Protein AF-A0A6C0HKK1-F1 (afdb_monomer)

pLDDT: mean 86.86, std 12.34, range [47.28, 97.88]

Organism: NCBI:txid1070528

Secondary structure (DSSP, 8-state):
-HHHHHHHHHHHHHHHHHHHHHHH-TT-HHHHHHHHHHHHHHHH-HHHHHHHHIIIIIHHHHHHHHTT-HHHHHH----S---HHHHHHHHHHHHHTT--HHHHHHHHHHHHHHHHHHHHHHHHHHHHHT--

Structure (mmCIF, N/CA/C/O backbone):
data_AF-A0A6C0HKK1-F1
#
_entry.id   AF-A0A6C0HKK1-F1
#
loop_
_atom_site.group_PDB
_atom_site.id
_atom_site.type_symbol
_atom_site.label_atom_id
_atom_site.label_alt_id
_atom_site.label_comp_id
_atom_site.label_asym_id
_atom_site.label_entity_id
_atom_site.label_seq_id
_atom_site.pdbx_PDB_ins_code
_atom_site.Cartn_x
_atom_site.Cartn_y
_atom_site.Cartn_z
_atom_site.occupancy
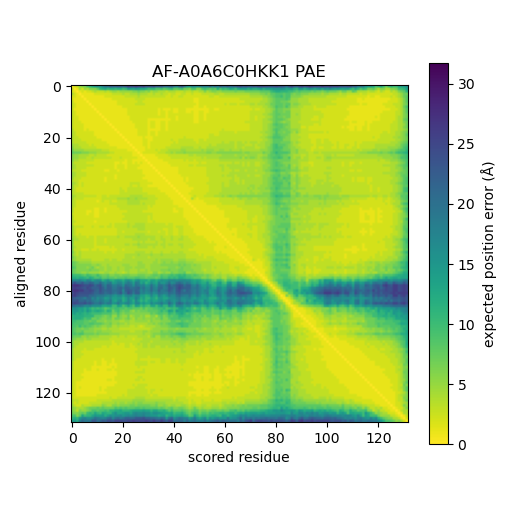_atom_site.B_iso_or_equiv
_atom_site.auth_seq_id
_atom_site.auth_comp_id
_atom_site.auth_asym_id
_atom_site.auth_atom_id
_atom_site.pdbx_PDB_model_num
ATOM 1 N N . MET A 1 1 ? -17.742 -6.054 15.879 1.00 61.44 1 MET A N 1
ATOM 2 C CA . MET A 1 1 ? -17.541 -7.093 14.843 1.00 61.44 1 MET A CA 1
ATOM 3 C C . MET A 1 1 ? -16.875 -6.557 13.570 1.00 61.44 1 MET A C 1
ATOM 5 O O . MET A 1 1 ? -15.987 -7.234 13.071 1.00 61.44 1 MET A O 1
ATOM 9 N N . GLY A 1 2 ? -17.225 -5.357 13.077 1.00 85.44 2 GLY A N 1
ATOM 10 C CA . GLY A 1 2 ? -16.726 -4.813 11.798 1.00 85.44 2 GLY A CA 1
ATOM 11 C C . GLY A 1 2 ? -15.208 -4.611 11.693 1.00 85.44 2 GLY A C 1
ATOM 12 O O . GLY A 1 2 ? -14.592 -5.129 10.766 1.00 85.44 2 GLY A O 1
ATOM 13 N N . SER A 1 3 ? -14.575 -3.947 12.670 1.00 91.19 3 SER A N 1
ATOM 14 C CA . SER A 1 3 ? -13.124 -3.658 12.627 1.00 91.19 3 SER A CA 1
ATOM 15 C C . SER A 1 3 ? -12.234 -4.899 12.422 1.00 91.19 3 SER A C 1
ATOM 17 O O . SER A 1 3 ? -11.299 -4.864 11.628 1.00 91.19 3 SER A O 1
ATOM 19 N N . VAL A 1 4 ? -12.550 -6.033 13.059 1.00 93.25 4 VAL A N 1
ATOM 20 C CA . VAL A 1 4 ? -11.791 -7.290 12.889 1.00 93.25 4 VAL A CA 1
ATOM 21 C C . VAL A 1 4 ? -11.906 -7.826 11.457 1.00 93.25 4 VAL A C 1
ATOM 23 O O . VAL A 1 4 ? -10.925 -8.306 10.890 1.00 93.25 4 VAL A O 1
ATOM 26 N N . VAL A 1 5 ? -13.089 -7.714 10.844 1.00 95.75 5 VAL A N 1
ATOM 27 C CA . VAL A 1 5 ? -13.319 -8.140 9.456 1.00 95.75 5 VAL A CA 1
ATOM 28 C C . VAL A 1 5 ? -12.531 -7.262 8.485 1.00 95.75 5 VAL A C 1
ATOM 30 O O . VAL A 1 5 ? -11.885 -7.801 7.585 1.00 95.75 5 VAL A O 1
ATOM 33 N N . TYR A 1 6 ? -12.528 -5.940 8.682 1.00 96.88 6 TYR A N 1
ATOM 34 C CA . TYR A 1 6 ? -11.755 -5.020 7.843 1.00 96.88 6 TYR A CA 1
ATOM 35 C C . TYR A 1 6 ? -10.251 -5.250 7.967 1.00 96.88 6 TYR A C 1
ATOM 37 O O . TYR A 1 6 ? -9.592 -5.369 6.941 1.00 96.88 6 TYR A O 1
ATOM 45 N N . MET A 1 7 ? -9.725 -5.428 9.183 1.00 96.38 7 MET A N 1
ATOM 46 C CA . MET A 1 7 ? -8.311 -5.760 9.396 1.00 96.38 7 MET A CA 1
ATOM 47 C C . MET A 1 7 ? -7.928 -7.065 8.687 1.00 96.38 7 MET A C 1
ATOM 49 O O . MET A 1 7 ? -6.966 -7.099 7.925 1.00 96.38 7 MET A O 1
ATOM 53 N N . ARG A 1 8 ? -8.698 -8.144 8.876 1.00 95.94 8 ARG A N 1
ATOM 54 C CA . ARG A 1 8 ? -8.405 -9.433 8.229 1.00 95.94 8 ARG A CA 1
ATOM 55 C C . ARG A 1 8 ? -8.443 -9.331 6.704 1.00 95.94 8 ARG A C 1
ATOM 57 O O . ARG A 1 8 ? -7.598 -9.911 6.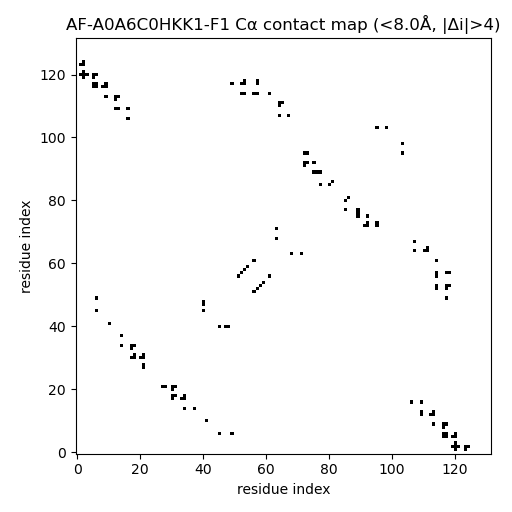028 1.00 95.94 8 ARG A O 1
ATOM 64 N N . THR A 1 9 ? -9.424 -8.608 6.169 1.00 97.62 9 THR A N 1
ATOM 65 C CA . THR A 1 9 ? -9.570 -8.412 4.720 1.00 97.62 9 THR A CA 1
ATOM 66 C C . THR A 1 9 ? -8.434 -7.553 4.170 1.00 97.62 9 THR A C 1
ATOM 68 O O . THR A 1 9 ? -7.892 -7.882 3.122 1.00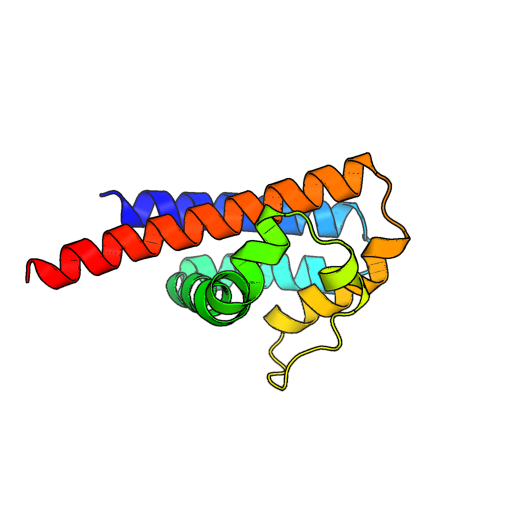 97.62 9 THR A O 1
ATOM 71 N N . PHE A 1 10 ? -8.024 -6.514 4.903 1.00 97.50 10 PHE A N 1
ATOM 72 C CA . PHE A 1 10 ? -6.874 -5.678 4.570 1.00 97.50 10 PHE A CA 1
ATOM 73 C C . PHE A 1 10 ? -5.600 -6.515 4.445 1.00 97.50 10 PHE A C 1
ATOM 75 O O . PHE A 1 10 ? -4.964 -6.487 3.398 1.00 97.50 10 PHE A O 1
ATOM 82 N N . PHE A 1 11 ? -5.274 -7.325 5.458 1.00 96.69 11 PHE A N 1
ATOM 83 C CA . PHE A 1 11 ? -4.084 -8.178 5.407 1.00 96.69 11 PHE A CA 1
ATOM 84 C C . PHE A 1 11 ? -4.143 -9.192 4.268 1.00 96.69 11 PHE A C 1
ATOM 86 O O . PHE A 1 11 ? -3.149 -9.372 3.577 1.00 96.69 11 PHE A O 1
ATOM 93 N N . LYS A 1 12 ? -5.310 -9.799 4.011 1.00 97.19 12 LYS A N 1
ATOM 94 C CA . LYS A 1 12 ? -5.483 -10.689 2.857 1.00 97.19 12 LYS A CA 1
ATOM 95 C C . LYS A 1 12 ? -5.134 -9.975 1.544 1.00 97.19 12 LYS A C 1
ATOM 97 O O . LYS A 1 12 ? -4.356 -10.503 0.761 1.00 97.19 12 LYS A O 1
ATOM 102 N N . GLN A 1 13 ? -5.694 -8.786 1.315 1.00 97.19 13 GLN A N 1
ATOM 103 C CA . GLN A 1 13 ? -5.431 -8.016 0.095 1.00 97.19 13 GLN A CA 1
ATOM 104 C C . GLN A 1 13 ? -3.978 -7.543 0.006 1.00 97.19 13 GLN A C 1
ATOM 106 O O . GLN A 1 13 ? -3.414 -7.535 -1.082 1.00 97.19 13 GLN A O 1
ATOM 111 N N . LEU A 1 14 ? -3.358 -7.190 1.134 1.00 95.44 14 LEU A N 1
ATOM 112 C CA . LEU A 1 14 ? -1.967 -6.747 1.169 1.00 95.44 14 LEU A CA 1
ATOM 113 C C . LEU A 1 14 ? -1.004 -7.895 0.842 1.00 95.44 14 LEU A C 1
ATOM 115 O O . LEU A 1 14 ? -0.091 -7.714 0.047 1.00 95.44 14 LEU A O 1
ATOM 119 N N . THR A 1 15 ? -1.231 -9.083 1.401 1.00 94.81 15 THR A N 1
ATOM 120 C CA . THR A 1 15 ? -0.435 -10.281 1.095 1.00 94.81 15 THR A CA 1
ATOM 121 C C . THR A 1 15 ? -0.606 -10.729 -0.358 1.00 94.81 15 THR A C 1
ATOM 123 O O . THR A 1 15 ? 0.370 -11.119 -0.993 1.00 94.81 15 THR A O 1
ATOM 126 N N . GLU A 1 16 ? -1.824 -10.657 -0.909 1.00 96.06 16 GLU A N 1
ATOM 127 C CA . GLU A 1 16 ? -2.073 -10.933 -2.334 1.00 96.06 16 GLU A CA 1
ATOM 128 C C . GLU A 1 16 ? -1.353 -9.921 -3.237 1.00 96.06 16 GLU A C 1
ATOM 130 O O . GLU A 1 16 ? -0.731 -10.311 -4.221 1.00 96.06 16 GLU A O 1
ATOM 135 N N . PHE A 1 17 ? -1.391 -8.636 -2.879 1.00 93.94 17 PHE A N 1
ATOM 136 C CA . PHE A 1 17 ? -0.705 -7.573 -3.609 1.00 93.94 17 PHE A CA 1
ATOM 137 C C . PHE A 1 17 ? 0.813 -7.777 -3.649 1.00 93.94 17 PHE A C 1
ATOM 139 O O . PHE A 1 17 ? 1.424 -7.721 -4.712 1.00 93.94 17 PHE A O 1
ATOM 146 N N . VAL A 1 18 ? 1.421 -8.043 -2.492 1.00 92.19 18 VAL A N 1
ATOM 147 C CA . VAL A 1 18 ? 2.869 -8.265 -2.390 1.00 92.19 18 VAL A CA 1
ATOM 148 C C . VAL A 1 18 ? 3.281 -9.560 -3.084 1.00 92.19 18 VAL A C 1
ATOM 150 O O . VAL A 1 18 ? 4.309 -9.570 -3.750 1.00 92.19 18 VAL A O 1
ATOM 153 N N . GLY A 1 19 ? 2.458 -10.611 -3.022 1.00 93.00 19 GLY A N 1
ATOM 154 C CA . GLY A 1 19 ? 2.703 -11.842 -3.779 1.00 93.00 19 GLY A CA 1
ATOM 155 C C . GLY A 1 19 ? 2.722 -11.609 -5.293 1.00 93.00 19 GLY A C 1
ATOM 156 O O . GLY A 1 19 ? 3.600 -12.117 -5.979 1.00 93.00 19 GLY A O 1
ATOM 157 N N . GLN A 1 20 ? 1.823 -10.773 -5.822 1.00 92.62 20 GLN A N 1
ATOM 158 C CA . GLN A 1 20 ? 1.870 -10.403 -7.242 1.00 92.62 20 GLN A CA 1
ATOM 159 C C . GLN A 1 20 ? 3.111 -9.584 -7.595 1.00 92.62 20 GLN A C 1
ATOM 161 O O . GLN A 1 20 ? 3.678 -9.772 -8.666 1.00 92.62 20 GLN A O 1
ATOM 166 N N . LEU A 1 21 ? 3.551 -8.691 -6.707 1.00 90.62 21 LEU A N 1
ATOM 167 C CA . LEU A 1 21 ? 4.800 -7.957 -6.902 1.00 90.62 21 LEU A CA 1
ATOM 168 C C . LEU A 1 21 ? 6.013 -8.892 -6.929 1.00 90.62 21 LEU A C 1
ATOM 170 O O . LEU A 1 21 ? 6.860 -8.746 -7.803 1.00 90.62 21 LEU A O 1
ATOM 174 N N . GLU A 1 22 ? 6.066 -9.868 -6.027 1.00 91.62 22 GLU A N 1
ATOM 175 C CA . GLU A 1 22 ? 7.107 -10.899 -6.000 1.00 91.62 22 GLU A CA 1
ATOM 176 C C . GLU A 1 22 ? 7.121 -11.728 -7.297 1.00 91.62 22 GLU A C 1
ATOM 178 O O . GLU A 1 22 ? 8.179 -11.937 -7.883 1.00 91.62 22 GLU A O 1
ATOM 183 N N . GLU A 1 23 ? 5.952 -12.132 -7.807 1.00 92.38 23 GLU A N 1
ATOM 184 C CA . GLU A 1 23 ? 5.838 -12.854 -9.083 1.00 92.38 23 GLU A CA 1
ATOM 185 C C . GLU A 1 23 ? 6.249 -12.002 -10.295 1.00 92.38 23 GLU A C 1
ATOM 187 O O . GLU A 1 23 ? 6.845 -12.511 -11.246 1.00 92.38 23 GLU A O 1
ATOM 192 N N . MET A 1 24 ? 5.924 -10.706 -10.285 1.00 90.31 24 MET A N 1
ATOM 193 C CA . MET A 1 24 ? 6.247 -9.776 -11.372 1.00 90.31 24 MET A CA 1
ATOM 194 C C . MET A 1 24 ? 7.720 -9.357 -11.382 1.00 90.31 24 MET A C 1
ATOM 196 O O . MET A 1 24 ? 8.262 -9.059 -12.448 1.00 90.31 24 MET A O 1
ATOM 200 N N . PHE A 1 25 ? 8.357 -9.328 -10.212 1.00 89.81 25 PHE A N 1
ATOM 201 C CA . PHE A 1 25 ?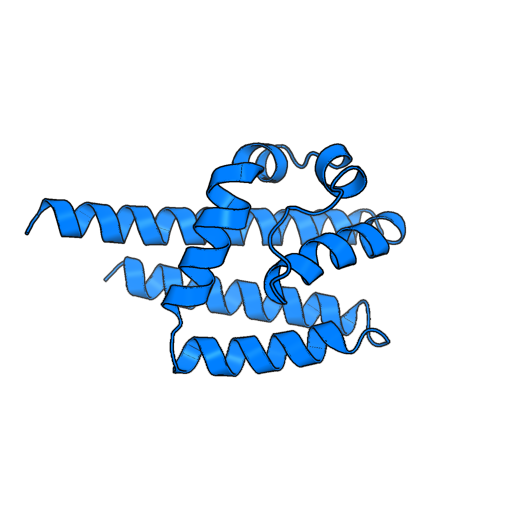 9.737 -8.891 -10.020 1.00 89.81 25 PHE A CA 1
ATOM 202 C C . PHE A 1 25 ? 10.540 -9.958 -9.259 1.00 89.81 25 PHE A C 1
ATOM 204 O O . PHE A 1 25 ? 11.034 -9.685 -8.165 1.00 89.81 25 PHE A O 1
ATOM 211 N N . PRO A 1 26 ? 10.712 -11.165 -9.833 1.00 90.19 26 PRO A N 1
ATOM 212 C CA . PRO A 1 26 ? 11.331 -12.298 -9.139 1.00 90.19 26 PRO A CA 1
ATOM 213 C C . PRO A 1 26 ? 12.809 -12.069 -8.791 1.00 90.19 26 PRO A C 1
ATOM 215 O O . PRO A 1 26 ? 13.346 -12.728 -7.903 1.00 90.19 26 PRO A O 1
ATOM 218 N N . ASP A 1 27 ? 13.466 -11.131 -9.477 1.00 90.56 27 ASP A N 1
ATOM 219 C CA . ASP A 1 27 ? 14.859 -10.753 -9.229 1.00 90.56 27 ASP A CA 1
ATOM 220 C C . ASP A 1 27 ? 15.012 -9.720 -8.092 1.00 90.56 27 ASP A C 1
ATOM 222 O O . ASP A 1 27 ? 16.137 -9.404 -7.704 1.00 90.56 27 ASP A O 1
ATOM 226 N N . ASP A 1 28 ? 13.908 -9.181 -7.553 1.00 89.06 28 ASP A N 1
ATOM 227 C CA . ASP A 1 28 ? 13.917 -8.257 -6.415 1.00 89.06 28 ASP A CA 1
ATOM 228 C C . ASP A 1 28 ? 13.566 -9.002 -5.112 1.00 89.06 28 ASP A C 1
ATOM 230 O O . ASP A 1 28 ? 12.387 -9.231 -4.818 1.00 89.06 28 ASP A O 1
ATOM 234 N N . PRO A 1 29 ? 14.567 -9.370 -4.288 1.00 88.94 29 PRO A N 1
ATOM 235 C CA . PRO A 1 29 ? 14.336 -10.164 -3.085 1.00 88.94 29 PRO A CA 1
ATOM 236 C C . PRO A 1 29 ? 13.542 -9.413 -2.009 1.00 88.94 29 PRO A C 1
ATOM 238 O O . PRO A 1 29 ? 13.012 -10.045 -1.092 1.00 88.94 29 PRO A O 1
ATOM 241 N N . ASP A 1 30 ? 13.424 -8.086 -2.100 1.00 86.44 30 ASP A N 1
ATOM 242 C CA . ASP A 1 30 ? 12.788 -7.298 -1.048 1.00 86.44 30 ASP A CA 1
ATOM 243 C C . ASP A 1 30 ? 11.277 -7.559 -0.979 1.00 86.44 30 ASP A C 1
ATOM 245 O O . ASP A 1 30 ? 10.696 -7.451 0.101 1.00 86.44 30 ASP A O 1
ATOM 249 N N . PHE A 1 31 ? 10.634 -7.981 -2.078 1.00 89.12 31 PHE A N 1
ATOM 250 C CA . PHE A 1 31 ? 9.227 -8.400 -2.041 1.00 89.12 31 PHE A CA 1
ATOM 251 C C . PHE A 1 31 ? 9.031 -9.696 -1.246 1.00 89.12 31 PHE A C 1
ATOM 253 O O . PHE A 1 31 ? 8.130 -9.758 -0.409 1.00 89.12 31 PHE A O 1
ATOM 260 N N . ALA A 1 32 ? 9.918 -10.682 -1.408 1.00 90.62 32 ALA A N 1
ATOM 261 C CA . ALA A 1 32 ? 9.887 -11.929 -0.637 1.00 90.62 32 ALA A CA 1
ATOM 262 C C . ALA A 1 32 ? 10.176 -11.691 0.859 1.00 90.62 32 ALA A C 1
ATOM 264 O O . ALA A 1 32 ? 9.524 -12.257 1.750 1.00 90.62 32 ALA A O 1
ATOM 265 N N . VAL A 1 33 ? 11.132 -10.800 1.157 1.00 90.31 33 VAL A N 1
ATOM 266 C CA . VAL A 1 33 ? 11.419 -10.353 2.530 1.00 90.31 33 VAL A CA 1
ATOM 267 C C . VAL A 1 33 ? 10.191 -9.670 3.128 1.00 90.31 33 VAL A C 1
ATOM 269 O O . VAL A 1 33 ? 9.776 -10.008 4.240 1.00 90.31 33 VAL A O 1
ATOM 272 N N . PHE A 1 34 ? 9.556 -8.764 2.382 1.00 88.56 34 PHE A N 1
ATOM 273 C CA . PHE A 1 34 ? 8.364 -8.069 2.847 1.00 88.56 34 PHE A CA 1
ATOM 274 C C . PHE A 1 34 ? 7.181 -9.018 3.062 1.00 88.56 34 PHE A C 1
ATOM 276 O O . PHE A 1 34 ? 6.494 -8.911 4.075 1.00 88.56 34 PHE A O 1
ATOM 283 N N . GLN A 1 35 ? 6.983 -10.003 2.185 1.00 90.06 35 GLN A N 1
ATOM 284 C CA . GLN A 1 35 ? 5.957 -11.036 2.337 1.00 90.06 35 GLN A CA 1
ATOM 285 C C . GLN A 1 35 ? 6.142 -11.826 3.643 1.00 90.06 35 GLN A C 1
ATOM 287 O O . GLN A 1 35 ? 5.188 -12.057 4.395 1.00 90.06 35 GLN A O 1
ATOM 292 N N . THR A 1 36 ? 7.391 -12.174 3.966 1.00 91.62 36 THR A N 1
ATOM 293 C CA . THR A 1 36 ? 7.747 -12.839 5.228 1.00 91.62 36 THR A CA 1
ATOM 294 C C . THR A 1 36 ? 7.468 -11.938 6.433 1.00 91.62 36 THR A C 1
ATOM 296 O O . THR A 1 36 ? 6.843 -12.370 7.409 1.00 91.62 36 THR A O 1
ATOM 299 N N . PHE A 1 37 ? 7.878 -10.670 6.358 1.00 90.81 37 PHE A N 1
ATOM 300 C CA . PHE A 1 37 ? 7.629 -9.673 7.398 1.00 90.81 37 PHE A CA 1
ATOM 301 C C . PHE A 1 37 ? 6.129 -9.465 7.652 1.00 90.81 37 PHE A C 1
ATOM 303 O O . PHE A 1 37 ? 5.699 -9.465 8.809 1.00 9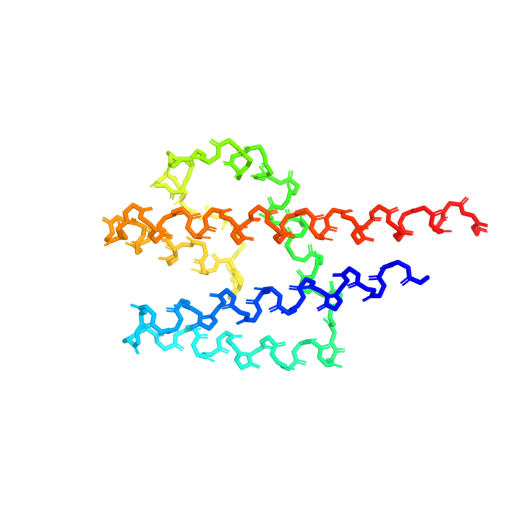0.81 37 PHE A O 1
ATOM 310 N N . LEU A 1 38 ? 5.314 -9.376 6.595 1.00 91.50 38 LEU A N 1
ATOM 311 C CA . LEU A 1 38 ? 3.859 -9.261 6.697 1.00 91.50 38 LEU A CA 1
ATOM 312 C C . LEU A 1 38 ? 3.242 -10.444 7.450 1.00 91.50 38 LEU A C 1
ATOM 314 O O . LEU A 1 38 ? 2.394 -10.246 8.322 1.00 91.50 38 LEU A O 1
ATOM 318 N N . GLY A 1 39 ? 3.701 -11.666 7.168 1.00 92.06 39 GLY A N 1
ATOM 319 C CA . GLY A 1 39 ? 3.246 -12.864 7.873 1.00 92.06 39 GLY A CA 1
ATOM 320 C C . GLY A 1 39 ? 3.565 -12.844 9.373 1.00 92.06 39 GLY A C 1
ATOM 321 O O . GLY A 1 39 ? 2.754 -13.311 10.180 1.00 92.06 39 GLY A O 1
ATOM 322 N N . LEU A 1 40 ? 4.716 -12.284 9.761 1.00 93.50 40 LEU A N 1
ATOM 323 C CA . LEU A 1 40 ? 5.107 -12.121 11.162 1.00 93.50 40 LEU A CA 1
ATOM 324 C C . LEU A 1 40 ? 4.282 -11.026 11.848 1.00 93.50 40 LEU A C 1
ATOM 326 O O . LEU A 1 40 ? 3.643 -11.288 12.869 1.00 93.50 40 LEU A O 1
ATOM 330 N N . ILE A 1 41 ? 4.260 -9.817 11.280 1.00 92.12 41 ILE A N 1
ATOM 331 C CA . ILE A 1 41 ? 3.625 -8.650 11.902 1.00 92.12 41 ILE A CA 1
ATOM 332 C C . ILE A 1 41 ? 2.108 -8.812 12.011 1.00 92.12 41 ILE A C 1
ATOM 334 O O . ILE A 1 41 ? 1.519 -8.385 12.999 1.00 92.12 41 ILE A O 1
ATOM 338 N N . GLN A 1 42 ? 1.468 -9.514 11.068 1.00 93.88 42 GLN A N 1
ATOM 339 C CA . GLN A 1 42 ? 0.045 -9.846 11.153 1.00 93.88 42 GLN A CA 1
ATOM 340 C C . GLN A 1 42 ? -0.286 -10.653 12.420 1.00 93.88 42 GLN A C 1
ATOM 342 O O . GLN A 1 42 ? -1.381 -10.525 12.968 1.00 93.88 42 GLN A O 1
ATOM 347 N N . ARG A 1 43 ? 0.646 -11.495 12.885 1.00 92.94 43 ARG A N 1
ATOM 348 C CA . ARG A 1 43 ? 0.464 -12.357 14.063 1.00 92.94 43 ARG A CA 1
ATOM 349 C C . ARG A 1 43 ? 0.861 -11.663 15.360 1.00 92.94 43 ARG A C 1
ATOM 351 O O . ARG A 1 43 ? 0.272 -11.958 16.394 1.00 92.94 43 ARG A O 1
ATOM 358 N N . THR A 1 44 ? 1.860 -10.784 15.315 1.00 94.50 44 THR A N 1
ATOM 359 C CA . THR A 1 44 ? 2.433 -10.158 16.515 1.00 94.50 44 THR A CA 1
ATOM 360 C C . THR A 1 44 ? 1.837 -8.783 16.807 1.00 94.50 44 THR A C 1
ATOM 362 O O . THR A 1 44 ? 1.494 -8.507 17.953 1.00 94.50 44 THR A O 1
ATOM 365 N N . ASN A 1 45 ? 1.683 -7.925 15.795 1.00 93.00 45 ASN A N 1
ATOM 366 C CA . ASN A 1 45 ? 1.130 -6.579 15.933 1.00 93.00 45 ASN A CA 1
ATOM 367 C C . ASN A 1 45 ? 0.462 -6.091 14.627 1.00 93.00 45 ASN A C 1
ATOM 369 O O . ASN A 1 45 ? 0.979 -5.198 13.948 1.00 93.00 45 ASN A O 1
ATOM 373 N N . PRO A 1 46 ? -0.718 -6.627 14.265 1.00 92.94 46 PRO A N 1
ATOM 374 C CA . PRO A 1 46 ? -1.382 -6.280 13.009 1.00 92.94 46 PRO A CA 1
ATOM 375 C C . PRO A 1 46 ? -1.818 -4.807 12.933 1.00 92.94 46 PRO A C 1
ATOM 377 O O . PRO A 1 46 ? -2.001 -4.268 11.842 1.00 92.94 46 PRO A O 1
ATOM 380 N N . GLN A 1 47 ? -1.985 -4.137 14.077 1.00 93.12 47 GLN A N 1
ATOM 381 C CA . GLN A 1 47 ? -2.376 -2.727 14.122 1.00 93.12 47 GLN A CA 1
ATOM 382 C C . GLN A 1 47 ? -1.264 -1.800 13.627 1.00 93.12 47 GLN A C 1
ATOM 384 O O . GLN A 1 47 ? -1.575 -0.750 13.071 1.00 93.12 47 GLN A O 1
ATOM 389 N N . MET A 1 48 ? 0.004 -2.198 13.776 1.00 91.75 48 MET A N 1
ATOM 390 C CA . MET A 1 48 ? 1.149 -1.404 13.328 1.00 91.75 48 MET A CA 1
ATOM 391 C C . MET A 1 48 ? 1.070 -1.099 11.831 1.00 91.75 48 MET A C 1
ATOM 393 O O . MET A 1 48 ? 1.142 0.061 11.451 1.00 91.75 48 MET A O 1
ATOM 397 N N . ILE A 1 49 ? 0.828 -2.108 10.987 1.00 91.69 49 ILE A N 1
ATOM 398 C CA . ILE A 1 49 ? 0.743 -1.905 9.531 1.00 91.69 49 ILE A CA 1
ATOM 399 C C . ILE A 1 49 ? -0.438 -1.012 9.153 1.00 91.69 49 ILE A C 1
ATOM 401 O O . ILE A 1 49 ? -0.297 -0.143 8.298 1.00 91.69 49 ILE A O 1
ATOM 405 N N . LEU A 1 50 ? -1.596 -1.186 9.796 1.00 93.94 50 LEU A N 1
ATOM 406 C CA . LEU A 1 50 ? -2.751 -0.318 9.555 1.00 93.94 50 LEU A CA 1
ATOM 407 C C . LEU A 1 50 ? -2.456 1.136 9.939 1.00 93.94 50 LEU A C 1
ATOM 409 O O . LEU A 1 50 ? -2.823 2.035 9.186 1.00 93.94 50 LEU A O 1
ATOM 413 N N . ALA A 1 51 ? -1.761 1.360 11.057 1.00 92.44 51 ALA A N 1
ATOM 414 C CA . ALA A 1 51 ? -1.350 2.692 11.487 1.00 92.44 51 ALA A CA 1
ATOM 415 C C . ALA A 1 51 ? -0.355 3.313 10.503 1.00 92.44 51 ALA A C 1
ATOM 417 O O . ALA A 1 51 ? -0.583 4.426 10.039 1.00 92.44 51 ALA A O 1
ATOM 418 N N . THR A 1 52 ? 0.673 2.561 10.101 1.00 89.06 52 THR A N 1
ATOM 419 C CA . THR A 1 52 ? 1.658 3.005 9.109 1.00 89.06 52 THR A CA 1
ATOM 420 C C . THR A 1 52 ? 0.989 3.360 7.780 1.00 89.06 52 THR A C 1
ATOM 422 O O . THR A 1 52 ? 1.253 4.415 7.212 1.00 89.06 52 THR A O 1
ATOM 425 N N . ILE A 1 53 ? 0.077 2.522 7.282 1.00 90.44 53 ILE A N 1
ATOM 426 C CA . ILE A 1 53 ? -0.620 2.781 6.017 1.00 90.44 53 ILE A CA 1
ATOM 427 C C . ILE A 1 53 ? -1.584 3.959 6.143 1.00 90.44 53 ILE A C 1
ATOM 429 O O . ILE A 1 53 ? -1.681 4.760 5.217 1.00 90.44 53 ILE A O 1
ATOM 433 N N . ARG A 1 54 ? -2.269 4.118 7.280 1.00 92.81 54 ARG A N 1
ATOM 434 C CA . ARG A 1 54 ? -3.087 5.308 7.530 1.00 92.81 54 ARG A CA 1
ATOM 435 C C . ARG A 1 54 ? -2.238 6.577 7.449 1.00 92.81 54 ARG A C 1
ATOM 437 O O . ARG A 1 54 ? -2.504 7.423 6.604 1.00 92.81 54 ARG A O 1
ATOM 444 N N . GLU A 1 55 ? -1.199 6.661 8.272 1.00 89.75 55 GLU A N 1
ATOM 445 C CA . GLU A 1 55 ? -0.379 7.863 8.441 1.00 89.75 55 GLU A CA 1
ATOM 446 C C . GLU A 1 55 ? 0.412 8.227 7.179 1.00 89.75 55 GLU A C 1
ATOM 448 O O . GLU A 1 55 ? 0.504 9.396 6.796 1.00 89.75 55 GLU A O 1
ATOM 453 N N . HIS A 1 56 ? 1.012 7.232 6.525 1.00 84.31 56 HIS A N 1
ATOM 454 C CA . HIS A 1 56 ? 1.944 7.483 5.430 1.00 84.31 56 HIS A CA 1
ATOM 455 C C . HIS A 1 56 ? 1.311 7.395 4.045 1.00 84.31 56 HIS A C 1
ATOM 457 O O . HIS A 1 56 ? 1.895 7.925 3.100 1.00 84.31 56 HIS A O 1
ATOM 463 N N . VAL A 1 57 ? 0.143 6.758 3.909 1.00 87.31 57 VAL A N 1
ATOM 464 C CA . VAL A 1 57 ? -0.513 6.554 2.610 1.00 87.31 57 VAL A CA 1
ATOM 465 C C . VAL A 1 57 ? -1.882 7.212 2.569 1.00 87.31 57 VAL A C 1
ATOM 467 O O . VAL A 1 57 ? -2.088 8.118 1.769 1.00 87.31 57 VAL A O 1
ATOM 470 N N . VAL A 1 58 ? -2.816 6.790 3.422 1.00 91.31 58 VAL A N 1
ATOM 471 C CA . VAL A 1 58 ? -4.214 7.247 3.350 1.00 91.31 58 VAL A CA 1
ATOM 472 C C . VAL A 1 58 ? -4.319 8.743 3.626 1.00 91.31 58 VAL A C 1
ATOM 474 O O . VAL A 1 58 ? -4.845 9.479 2.796 1.00 91.31 58 VAL A O 1
ATOM 477 N N . ASP A 1 59 ? -3.766 9.202 4.747 1.00 90.12 59 ASP A N 1
ATOM 478 C CA . ASP A 1 59 ? -3.908 10.586 5.207 1.00 90.12 59 ASP A CA 1
ATOM 479 C C . ASP A 1 59 ? -3.188 11.590 4.284 1.00 90.12 59 ASP A C 1
ATOM 481 O O . ASP A 1 59 ? -3.499 12.780 4.297 1.00 90.12 59 ASP A O 1
ATOM 485 N N . LYS A 1 60 ? -2.235 11.123 3.463 1.00 86.88 60 LYS A N 1
ATOM 486 C CA . LYS A 1 60 ? -1.404 11.968 2.587 1.00 86.88 60 LYS A CA 1
ATOM 487 C C . LYS A 1 60 ? -1.767 11.880 1.106 1.00 86.88 60 LYS A C 1
ATOM 489 O O . LYS A 1 60 ? -1.625 12.873 0.393 1.00 86.88 60 LYS A O 1
ATOM 494 N N . TYR A 1 61 ? -2.177 10.700 0.641 1.00 88.62 61 TYR A N 1
ATOM 495 C CA . TYR A 1 61 ? -2.216 10.365 -0.785 1.00 88.62 61 TYR A CA 1
ATOM 496 C C . TYR A 1 61 ? -3.535 9.725 -1.248 1.00 88.62 61 TYR A C 1
ATOM 498 O O . TYR A 1 61 ? -3.600 9.208 -2.363 1.00 88.62 61 TYR A O 1
ATOM 506 N N . GLU A 1 62 ? -4.601 9.740 -0.435 1.00 91.44 62 GLU A N 1
ATOM 507 C CA . GLU A 1 62 ? -5.895 9.164 -0.834 1.00 91.44 62 GLU A CA 1
ATOM 508 C C . GLU A 1 62 ? -6.420 9.735 -2.162 1.00 91.44 62 GLU A C 1
ATOM 510 O O . GLU A 1 62 ? -6.888 8.966 -3.008 1.00 91.44 62 GLU A O 1
ATOM 515 N N . THR A 1 63 ? -6.357 11.056 -2.351 1.00 93.38 63 THR A N 1
ATOM 516 C CA . THR A 1 63 ? -6.863 11.716 -3.564 1.00 93.38 63 THR A CA 1
ATOM 517 C C . THR A 1 63 ? -6.118 11.217 -4.796 1.00 93.38 63 THR A C 1
ATOM 519 O O . THR A 1 63 ? -6.734 10.742 -5.741 1.00 93.38 63 THR A O 1
ATOM 522 N N . GLN A 1 64 ? -4.788 11.203 -4.738 1.00 92.62 64 GLN A N 1
ATOM 523 C CA . GLN A 1 64 ? -3.909 10.745 -5.811 1.00 92.62 64 GLN A CA 1
ATOM 524 C C . GLN A 1 64 ? -4.157 9.270 -6.149 1.00 92.62 64 GLN A C 1
ATOM 526 O O . GLN A 1 64 ? -4.164 8.893 -7.318 1.00 92.62 64 GLN A O 1
ATOM 531 N N . ILE A 1 65 ? -4.408 8.432 -5.137 1.00 92.44 65 ILE A N 1
ATOM 532 C CA . ILE A 1 65 ? -4.755 7.018 -5.334 1.00 92.44 65 ILE A CA 1
ATOM 533 C C . ILE A 1 65 ? -6.129 6.860 -5.989 1.00 92.44 65 ILE A C 1
ATOM 535 O O . ILE A 1 65 ? -6.311 6.000 -6.851 1.00 92.44 65 ILE A O 1
ATOM 539 N N . THR A 1 66 ? -7.102 7.671 -5.582 1.00 92.94 66 THR A N 1
ATOM 540 C CA . THR A 1 66 ? -8.473 7.617 -6.105 1.00 92.94 66 THR A CA 1
ATOM 541 C C . THR A 1 66 ? -8.539 8.101 -7.549 1.00 92.94 66 THR A C 1
ATOM 543 O O . THR A 1 66 ? -9.156 7.440 -8.383 1.00 92.94 66 THR A O 1
ATOM 546 N N . ASP A 1 67 ? -7.834 9.187 -7.853 1.00 95.88 67 ASP A N 1
ATOM 547 C CA . ASP A 1 67 ? -7.769 9.789 -9.185 1.00 95.88 67 ASP A CA 1
ATOM 548 C C . ASP A 1 67 ? -6.796 9.054 -10.118 1.00 95.88 67 ASP A C 1
ATOM 550 O O . ASP A 1 67 ? -6.720 9.369 -11.305 1.00 95.88 67 ASP A O 1
ATOM 554 N N . ARG A 1 68 ? -6.071 8.051 -9.596 1.00 94.00 68 ARG A N 1
ATOM 555 C CA . ARG A 1 68 ? -5.019 7.310 -10.308 1.00 94.00 68 ARG A CA 1
ATOM 556 C C . ARG A 1 68 ? -3.981 8.250 -10.921 1.00 94.00 68 ARG A C 1
ATOM 558 O O . ARG A 1 68 ? -3.573 8.082 -12.071 1.00 94.00 68 ARG A O 1
ATOM 565 N N . ASP A 1 69 ? -3.562 9.243 -10.142 1.00 92.25 69 ASP A N 1
ATOM 566 C CA . ASP A 1 69 ? -2.584 10.242 -10.556 1.00 92.25 69 ASP A CA 1
ATOM 567 C C . ASP A 1 69 ? -1.209 9.583 -10.754 1.00 92.25 69 ASP A C 1
ATOM 569 O O . ASP A 1 69 ? -0.428 9.370 -9.825 1.00 92.25 69 ASP A O 1
ATOM 573 N N . GLU A 1 70 ? -0.906 9.222 -11.998 1.00 89.88 70 GLU A N 1
ATOM 574 C CA . GLU A 1 70 ? 0.369 8.609 -12.360 1.00 89.88 70 GLU A CA 1
ATOM 575 C C . GLU A 1 70 ? 1.547 9.575 -12.172 1.00 89.88 70 GLU A C 1
ATOM 577 O O . GLU A 1 70 ? 2.658 9.143 -11.846 1.0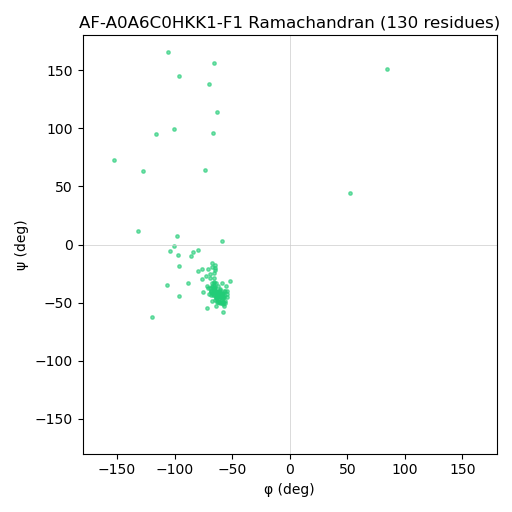0 89.88 70 GLU A O 1
ATOM 582 N N . ALA A 1 71 ? 1.318 10.886 -12.305 1.00 88.94 71 ALA A N 1
ATOM 583 C CA . ALA A 1 71 ? 2.361 11.875 -12.076 1.00 88.94 71 ALA A CA 1
ATOM 584 C C . ALA A 1 71 ? 2.812 11.859 -10.611 1.00 88.94 71 ALA A C 1
ATOM 586 O O . ALA A 1 71 ? 4.003 12.032 -10.349 1.00 88.94 71 ALA A O 1
ATOM 587 N N . PHE A 1 72 ? 1.911 11.580 -9.666 1.00 85.62 72 PHE A N 1
ATOM 588 C CA . PHE A 1 72 ? 2.270 11.387 -8.262 1.00 85.62 72 PHE A CA 1
ATOM 589 C C . PHE A 1 72 ? 3.275 10.239 -8.074 1.00 85.62 72 PHE A C 1
ATOM 591 O O . PHE A 1 72 ? 4.319 10.454 -7.460 1.00 85.62 72 PHE A O 1
ATOM 598 N N . ILE A 1 73 ? 3.029 9.057 -8.652 1.00 83.75 73 ILE A N 1
ATOM 599 C CA . ILE A 1 73 ? 3.954 7.913 -8.535 1.00 83.75 73 ILE A CA 1
ATOM 600 C C . ILE A 1 73 ? 5.314 8.250 -9.160 1.00 83.75 73 ILE A C 1
ATOM 602 O O . ILE A 1 73 ? 6.365 7.992 -8.574 1.00 83.75 73 ILE A O 1
ATOM 606 N N . LEU A 1 74 ? 5.310 8.863 -10.346 1.00 85.62 74 LEU A N 1
ATOM 607 C CA . LEU A 1 74 ? 6.532 9.153 -11.100 1.00 85.62 74 LEU A CA 1
ATOM 608 C C . LEU A 1 74 ? 7.373 10.287 -10.501 1.00 85.62 74 LEU A C 1
ATOM 610 O O . LEU A 1 74 ? 8.597 10.291 -10.686 1.00 85.62 74 LEU A O 1
ATOM 614 N N . ASN A 1 75 ? 6.743 11.215 -9.781 1.00 82.06 75 ASN A N 1
ATOM 615 C CA . ASN A 1 75 ? 7.400 12.355 -9.145 1.00 82.06 75 ASN A CA 1
ATOM 616 C C . ASN A 1 75 ? 7.636 12.160 -7.644 1.00 82.06 75 ASN A C 1
ATOM 618 O O . ASN A 1 75 ? 8.235 13.029 -7.017 1.00 82.06 75 ASN A O 1
ATOM 622 N N . TYR A 1 76 ? 7.223 11.032 -7.064 1.00 74.56 76 TYR A N 1
ATOM 623 C CA . TYR A 1 76 ? 7.490 10.732 -5.663 1.00 74.56 76 TYR A CA 1
ATOM 624 C C . TYR A 1 76 ? 9.003 10.619 -5.407 1.00 74.56 76 TYR A C 1
ATOM 626 O O . TYR A 1 76 ? 9.678 9.724 -5.923 1.00 74.56 76 TYR A O 1
ATOM 634 N N . THR A 1 77 ? 9.557 11.536 -4.614 1.00 66.56 77 THR A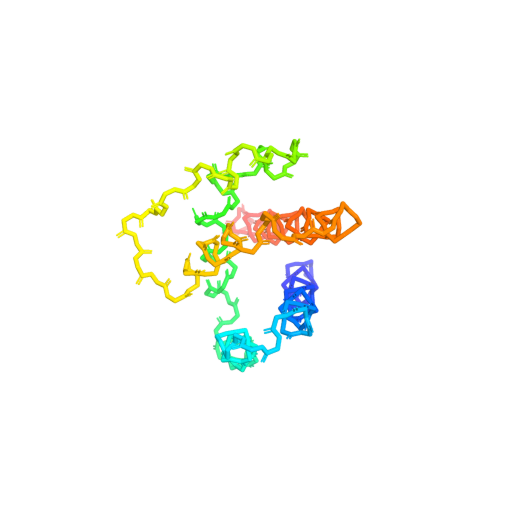 N 1
ATOM 635 C CA . THR A 1 77 ? 10.996 11.596 -4.294 1.00 66.56 77 THR A CA 1
ATOM 636 C C . THR A 1 77 ? 11.361 10.958 -2.954 1.00 66.56 77 THR A C 1
ATOM 638 O O . THR A 1 77 ? 12.512 11.060 -2.543 1.00 66.56 77 THR A O 1
ATOM 641 N N . GLY A 1 78 ? 10.418 10.287 -2.285 1.00 63.69 78 GLY A N 1
ATOM 642 C CA . GLY A 1 78 ? 10.597 9.820 -0.908 1.00 63.69 78 GLY A CA 1
ATOM 643 C C . GLY A 1 78 ? 10.275 10.911 0.118 1.00 63.69 78 GLY A C 1
ATOM 644 O O . GLY A 1 78 ? 10.378 12.103 -0.171 1.00 63.69 78 GLY A O 1
ATOM 645 N N . GLY A 1 79 ? 9.834 10.497 1.308 1.00 57.09 79 GLY A N 1
ATOM 646 C CA . GLY A 1 79 ? 9.685 11.363 2.483 1.00 57.09 79 GLY A CA 1
ATOM 647 C C . GLY A 1 79 ? 10.785 11.095 3.515 1.00 57.09 79 GLY A C 1
ATOM 648 O O . GLY A 1 79 ? 11.431 10.057 3.456 1.00 57.09 79 GLY A O 1
ATOM 649 N N . GLU A 1 80 ? 10.957 12.000 4.485 1.00 49.56 80 GLU A N 1
ATOM 650 C CA . GLU A 1 80 ? 12.005 11.999 5.535 1.00 49.56 80 GLU A CA 1
ATOM 651 C C . GLU A 1 80 ? 12.038 10.766 6.470 1.00 49.56 80 GLU A C 1
ATOM 653 O O . GLU A 1 80 ? 12.843 10.715 7.396 1.00 49.56 80 GLU A O 1
ATOM 658 N N . TYR A 1 81 ? 11.190 9.761 6.246 1.00 49.19 81 TYR A N 1
ATOM 659 C CA . TYR A 1 81 ? 11.076 8.580 7.096 1.00 49.19 81 TYR A CA 1
ATOM 660 C C . TYR A 1 81 ? 11.467 7.319 6.328 1.00 49.19 81 TYR A C 1
ATOM 662 O O . TYR A 1 81 ? 10.658 6.693 5.640 1.00 49.19 81 TYR A O 1
ATOM 670 N N . ASP A 1 82 ? 12.736 6.965 6.500 1.00 47.28 82 ASP A N 1
ATOM 671 C CA . ASP A 1 82 ? 13.423 5.778 5.995 1.00 47.28 82 ASP A CA 1
ATOM 672 C C . ASP A 1 82 ? 12.989 4.522 6.781 1.00 47.28 82 ASP A C 1
ATOM 674 O O . ASP A 1 82 ? 13.746 3.937 7.550 1.00 47.28 82 ASP A O 1
ATOM 678 N N . SER A 1 83 ? 11.708 4.152 6.682 1.00 54.31 83 SER A N 1
ATOM 679 C CA . SER A 1 83 ? 11.238 2.847 7.170 1.00 54.31 83 SER A CA 1
ATOM 680 C C . SER A 1 83 ? 11.189 1.847 6.015 1.00 54.31 83 SER A C 1
ATOM 682 O O . SER A 1 83 ? 10.841 2.213 4.893 1.00 54.31 83 SER A O 1
ATOM 684 N N . GLU A 1 84 ? 11.486 0.571 6.282 1.00 53.72 84 GLU A N 1
ATOM 685 C CA . GLU A 1 84 ? 11.486 -0.508 5.273 1.00 53.72 84 GLU A CA 1
ATOM 686 C C . GLU A 1 84 ? 10.169 -0.578 4.470 1.00 53.72 84 GLU A C 1
ATOM 688 O O . GLU A 1 84 ? 10.182 -0.861 3.274 1.00 53.72 84 GLU A O 1
ATOM 693 N N . VAL A 1 85 ? 9.035 -0.218 5.089 1.00 51.09 85 VAL A N 1
ATOM 694 C CA . VAL A 1 85 ? 7.710 -0.137 4.443 1.00 51.09 85 VAL A CA 1
ATOM 695 C C . VAL A 1 85 ? 7.635 0.996 3.406 1.00 51.09 85 VAL A C 1
ATOM 697 O O . VAL A 1 85 ? 7.001 0.841 2.363 1.00 51.09 85 VAL A O 1
ATOM 700 N N . MET A 1 86 ? 8.296 2.131 3.649 1.00 53.41 86 MET A N 1
ATOM 701 C CA . MET A 1 86 ? 8.314 3.284 2.735 1.00 53.41 86 MET A CA 1
ATOM 702 C C . MET A 1 86 ? 9.229 3.064 1.525 1.00 53.41 86 MET A C 1
ATOM 704 O O . MET A 1 86 ? 9.021 3.669 0.470 1.00 53.41 86 MET A O 1
ATOM 708 N N . ASN A 1 87 ? 10.183 2.137 1.631 1.00 62.53 87 ASN A N 1
ATOM 709 C CA . ASN A 1 87 ? 11.065 1.763 0.528 1.00 62.53 87 ASN A CA 1
ATOM 710 C C . ASN A 1 87 ? 10.298 1.075 -0.624 1.00 62.53 87 ASN A C 1
ATOM 712 O O . ASN A 1 87 ? 10.670 1.191 -1.792 1.00 62.53 87 ASN A O 1
ATOM 716 N N . ILE A 1 88 ? 9.147 0.453 -0.334 1.00 64.19 88 ILE A N 1
ATOM 717 C CA . ILE A 1 88 ? 8.284 -0.168 -1.350 1.00 64.19 88 ILE A CA 1
ATOM 718 C C . ILE A 1 88 ? 7.661 0.847 -2.308 1.00 64.19 88 ILE A C 1
ATOM 720 O O . ILE A 1 88 ? 7.571 0.556 -3.495 1.00 64.19 88 ILE A O 1
ATOM 724 N N . VAL A 1 89 ? 7.267 2.042 -1.855 1.00 63.88 89 VAL A N 1
ATOM 725 C CA . VAL A 1 89 ? 6.701 3.070 -2.756 1.00 63.88 89 VAL A CA 1
ATOM 726 C C . VAL A 1 89 ? 7.775 3.596 -3.712 1.00 63.88 89 VAL A C 1
ATOM 728 O O . VAL A 1 89 ? 7.534 3.752 -4.911 1.00 63.88 89 VAL A O 1
ATOM 731 N N . SER A 1 90 ? 8.993 3.791 -3.205 1.00 69.31 90 SER A N 1
ATOM 732 C CA . SER A 1 90 ? 10.157 4.156 -4.018 1.00 69.31 90 SER A CA 1
ATOM 733 C C . SER A 1 90 ? 10.519 3.061 -5.030 1.00 69.31 90 SER A C 1
ATOM 735 O O . SER A 1 90 ? 10.779 3.362 -6.194 1.00 69.31 90 SER A O 1
ATOM 737 N N . LYS A 1 91 ? 10.463 1.784 -4.635 1.00 75.69 91 LYS A N 1
ATOM 738 C CA . LYS A 1 91 ? 10.631 0.641 -5.550 1.00 75.69 91 LYS A CA 1
ATOM 739 C C . LYS A 1 91 ? 9.525 0.559 -6.593 1.00 75.69 91 LYS A C 1
ATOM 741 O O . LYS A 1 91 ? 9.809 0.398 -7.777 1.00 75.69 91 LYS A O 1
ATOM 746 N N . LEU A 1 92 ? 8.273 0.733 -6.175 1.00 74.50 92 LEU A N 1
ATOM 747 C CA . LEU A 1 92 ? 7.116 0.768 -7.064 1.00 74.50 92 LEU A CA 1
ATOM 748 C C . LEU A 1 92 ? 7.300 1.814 -8.155 1.00 74.50 92 LEU A C 1
ATOM 750 O O . LEU A 1 92 ? 7.056 1.505 -9.314 1.00 74.50 92 LEU A O 1
ATOM 754 N N . ARG A 1 93 ? 7.809 3.007 -7.823 1.00 81.12 93 ARG A N 1
ATOM 755 C CA . ARG A 1 93 ? 8.154 4.040 -8.810 1.00 81.12 93 ARG A CA 1
ATOM 756 C C . ARG A 1 93 ? 9.186 3.560 -9.833 1.00 81.12 93 ARG A C 1
ATOM 758 O O . ARG A 1 93 ? 9.013 3.832 -11.023 1.00 81.12 93 ARG A O 1
ATOM 765 N N . THR A 1 94 ? 10.243 2.873 -9.396 1.00 82.25 94 THR A N 1
ATOM 766 C CA . THR A 1 94 ? 11.273 2.316 -10.294 1.00 82.25 94 THR A CA 1
ATOM 767 C C . THR A 1 94 ? 10.654 1.363 -11.312 1.00 82.25 94 THR A C 1
ATOM 769 O O . THR A 1 94 ? 10.915 1.485 -12.509 1.00 82.25 94 THR A O 1
ATOM 772 N N . TYR A 1 95 ? 9.771 0.477 -10.855 1.00 85.38 95 TYR A N 1
ATOM 773 C CA . TYR A 1 95 ? 9.107 -0.499 -11.714 1.00 85.38 95 TYR A CA 1
ATOM 774 C C . TYR A 1 95 ? 7.930 0.069 -12.507 1.00 85.38 95 TYR A C 1
ATOM 776 O O . TYR A 1 95 ? 7.587 -0.445 -13.565 1.00 85.38 95 TYR A O 1
ATOM 784 N N . TRP A 1 96 ? 7.325 1.167 -12.058 1.00 88.69 96 TRP A N 1
ATOM 785 C CA . TRP A 1 96 ? 6.108 1.714 -12.657 1.00 88.69 96 TRP A CA 1
ATOM 786 C C . TRP A 1 96 ? 6.244 1.997 -14.156 1.00 88.69 96 TRP A C 1
ATOM 788 O O . TRP A 1 96 ? 5.310 1.797 -14.932 1.00 88.69 96 TRP A O 1
ATOM 798 N N . LYS A 1 97 ? 7.436 2.433 -14.580 1.00 86.12 97 LYS A N 1
ATOM 799 C CA . LYS A 1 97 ? 7.744 2.746 -15.982 1.00 86.12 97 LYS A CA 1
ATOM 800 C C . LYS A 1 97 ? 7.836 1.511 -16.881 1.00 86.12 97 LYS A C 1
ATOM 802 O O . LYS A 1 97 ? 7.716 1.660 -18.092 1.00 86.12 97 LYS A O 1
ATOM 807 N N . THR A 1 98 ? 8.066 0.328 -16.316 1.00 87.19 98 THR A N 1
ATOM 808 C CA . THR A 1 98 ? 8.191 -0.931 -17.065 1.00 87.19 98 THR A CA 1
ATOM 809 C C . THR A 1 98 ? 6.888 -1.731 -17.087 1.00 87.19 98 THR A C 1
ATOM 811 O O . THR A 1 98 ? 6.773 -2.695 -17.842 1.00 87.19 98 THR A O 1
ATOM 814 N N . LEU A 1 99 ? 5.886 -1.320 -16.301 1.00 89.31 99 LEU A N 1
ATOM 815 C CA . LEU A 1 99 ? 4.592 -1.985 -16.235 1.00 89.31 99 LEU A CA 1
ATOM 816 C C . LEU A 1 99 ? 3.771 -1.803 -17.514 1.00 89.31 99 LEU A C 1
ATOM 818 O O . LEU A 1 99 ? 3.636 -0.700 -18.048 1.00 89.31 99 LEU A O 1
ATOM 822 N N . SER A 1 100 ? 3.130 -2.894 -17.934 1.00 91.94 100 SER A N 1
ATOM 823 C CA . SER A 1 100 ? 2.064 -2.849 -18.933 1.00 91.94 100 SER A CA 1
ATOM 824 C C . SER A 1 100 ? 0.839 -2.097 -18.399 1.00 91.94 100 SER A C 1
ATOM 826 O O . SER A 1 100 ? 0.607 -2.049 -17.190 1.00 91.94 100 SER A O 1
ATOM 828 N N . GLU A 1 101 ? 0.011 -1.556 -19.291 1.00 93.00 101 GLU A N 1
ATOM 829 C CA . GLU A 1 101 ? -1.225 -0.865 -18.901 1.00 93.00 101 GLU A CA 1
ATOM 830 C C . GLU A 1 101 ? -2.180 -1.758 -18.072 1.00 93.00 101 GLU A C 1
ATOM 832 O O . GLU A 1 101 ? -2.663 -1.309 -17.029 1.00 93.00 101 GLU A O 1
ATOM 837 N N . PRO A 1 102 ? -2.414 -3.043 -18.418 1.00 93.19 102 PRO A N 1
ATOM 838 C CA . PRO A 1 102 ? -3.164 -3.951 -17.546 1.00 93.19 102 PRO A CA 1
ATOM 839 C C . PRO A 1 102 ? -2.548 -4.109 -16.151 1.00 93.19 102 PRO A C 1
ATOM 841 O O . PRO A 1 102 ? -3.273 -4.088 -15.157 1.00 93.19 102 PRO A O 1
ATOM 844 N N . SER A 1 103 ? -1.218 -4.216 -16.062 1.00 91.88 103 SER A N 1
ATOM 845 C CA . SER A 1 103 ? -0.518 -4.319 -14.778 1.00 91.88 103 SER A CA 1
ATOM 846 C C . SER A 1 103 ? -0.713 -3.055 -13.943 1.00 91.88 103 SER A C 1
ATOM 848 O O . SER A 1 103 ? -1.112 -3.157 -12.789 1.00 91.88 103 SER A O 1
ATOM 850 N N . LYS A 1 104 ? -0.534 -1.860 -14.523 1.00 92.81 104 LYS A N 1
ATOM 851 C CA . LYS A 1 104 ? -0.791 -0.581 -13.831 1.00 92.81 104 LYS A CA 1
ATOM 852 C C . LYS A 1 104 ? -2.225 -0.484 -13.313 1.00 92.81 104 LYS A C 1
ATOM 854 O O . LYS A 1 104 ? -2.453 -0.034 -12.192 1.00 92.81 104 LYS A O 1
ATOM 859 N N . ASN A 1 105 ? -3.196 -0.949 -14.098 1.00 93.6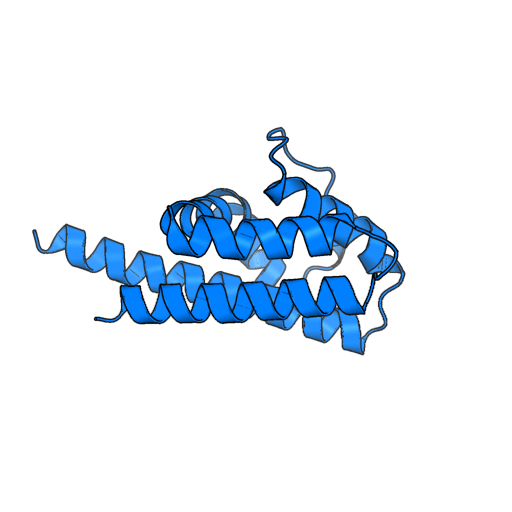9 105 ASN A N 1
ATOM 860 C CA . ASN A 1 105 ? -4.595 -0.980 -13.679 1.00 93.69 105 ASN A CA 1
ATOM 861 C C . ASN A 1 105 ? -4.828 -1.900 -12.474 1.00 93.69 105 ASN A C 1
ATOM 863 O O . ASN A 1 105 ? -5.560 -1.519 -11.557 1.00 93.69 105 ASN A O 1
ATOM 867 N N . ALA A 1 106 ? -4.183 -3.069 -12.440 1.00 92.69 106 ALA A N 1
ATOM 868 C CA . ALA A 1 106 ? -4.219 -3.952 -11.277 1.00 92.69 106 ALA A CA 1
ATOM 869 C C . ALA A 1 106 ? -3.580 -3.283 -10.046 1.00 92.69 106 ALA A C 1
ATOM 871 O O . ALA A 1 106 ? -4.185 -3.274 -8.974 1.00 92.69 106 ALA A O 1
ATOM 872 N N . MET A 1 107 ? -2.420 -2.636 -10.211 1.00 92.06 107 MET A N 1
ATOM 873 C CA . MET A 1 107 ? -1.736 -1.909 -9.133 1.00 92.06 107 MET A CA 1
ATOM 874 C C . MET A 1 107 ? -2.630 -0.839 -8.503 1.00 92.06 107 MET A C 1
ATOM 876 O O . MET A 1 107 ? -2.789 -0.797 -7.282 1.00 92.06 107 MET A O 1
ATOM 880 N N . TRP A 1 108 ? -3.271 -0.007 -9.328 1.00 94.00 108 TRP A N 1
ATOM 881 C CA . TRP A 1 108 ? -4.206 1.007 -8.842 1.00 94.00 108 TRP A CA 1
ATOM 882 C C . TRP A 1 108 ? -5.387 0.408 -8.087 1.00 94.00 108 TRP A C 1
ATOM 884 O O . TRP A 1 108 ? -5.809 0.956 -7.068 1.00 94.00 108 TRP A O 1
ATOM 894 N N . GLN A 1 109 ? -5.913 -0.723 -8.560 1.00 95.44 109 GLN A N 1
ATOM 895 C CA . GLN A 1 109 ? -7.010 -1.402 -7.884 1.00 95.44 109 GLN A CA 1
ATOM 896 C C . GLN A 1 109 ? -6.600 -1.874 -6.484 1.00 95.44 109 GLN A C 1
ATOM 898 O O . GLN A 1 109 ? -7.362 -1.670 -5.537 1.00 95.44 109 GLN A O 1
ATOM 903 N N . TYR A 1 110 ? -5.399 -2.439 -6.328 1.00 95.12 110 TYR A N 1
ATOM 904 C CA . TYR A 1 110 ? -4.877 -2.830 -5.016 1.00 95.12 110 TYR A CA 1
ATOM 905 C C . TYR A 1 110 ? -4.698 -1.634 -4.086 1.00 95.12 110 TYR A C 1
ATOM 907 O O . TYR A 1 110 ? -5.209 -1.660 -2.966 1.00 95.12 110 TYR A O 1
ATOM 915 N N . LEU A 1 111 ? -4.042 -0.566 -4.554 1.00 93.56 111 LEU A N 1
ATOM 916 C CA . LEU A 1 111 ? -3.848 0.654 -3.764 1.00 93.56 111 LEU A CA 1
ATOM 917 C C . LEU A 1 111 ? -5.187 1.235 -3.297 1.00 93.56 111 LEU A C 1
ATOM 919 O O . LEU A 1 111 ? -5.352 1.554 -2.120 1.00 93.56 111 LEU A O 1
ATOM 923 N N . HIS A 1 112 ? -6.173 1.307 -4.193 1.00 95.62 112 HIS A N 1
ATOM 924 C CA . HIS A 1 112 ? -7.502 1.797 -3.854 1.00 95.62 112 HIS A CA 1
ATOM 925 C C . HIS A 1 112 ? -8.191 0.904 -2.812 1.00 95.62 112 HIS A C 1
ATOM 927 O O . HIS A 1 112 ? -8.671 1.402 -1.793 1.00 95.62 112 HIS A O 1
ATOM 933 N N . VAL A 1 113 ? -8.215 -0.418 -3.018 1.00 97.38 113 VAL A N 1
ATOM 934 C CA . VAL A 1 113 ? -8.848 -1.370 -2.087 1.00 97.38 113 VAL A CA 1
ATOM 935 C C . VAL A 1 113 ? -8.205 -1.308 -0.701 1.00 97.38 113 VAL A C 1
ATOM 937 O O . VAL A 1 113 ? -8.925 -1.249 0.298 1.00 97.38 113 VAL A O 1
ATOM 940 N N . LEU A 1 114 ? -6.873 -1.275 -0.624 1.00 96.88 114 LEU A N 1
ATOM 941 C CA . LEU A 1 114 ? -6.136 -1.179 0.637 1.00 96.88 114 LEU A CA 1
ATOM 942 C C . LEU A 1 114 ? -6.459 0.123 1.379 1.00 96.88 114 LEU A C 1
ATOM 944 O O . LEU A 1 114 ? -6.780 0.080 2.570 1.00 96.88 114 LEU A O 1
ATOM 948 N N . THR A 1 115 ? -6.473 1.256 0.670 1.00 95.81 115 THR A N 1
ATOM 949 C CA . THR A 1 115 ? -6.879 2.557 1.220 1.00 95.81 115 THR A CA 1
ATOM 950 C C . THR A 1 115 ? -8.300 2.509 1.778 1.00 95.81 115 THR A C 1
ATOM 952 O O . THR A 1 115 ? -8.525 2.870 2.934 1.00 95.81 115 THR A O 1
ATOM 955 N N . GLN A 1 116 ? -9.267 1.989 1.015 1.00 97.44 116 GLN A N 1
ATOM 956 C CA . GLN A 1 116 ? -10.661 1.921 1.463 1.00 97.44 116 GLN A CA 1
ATOM 957 C C . GLN A 1 116 ? -10.855 0.982 2.662 1.00 97.44 116 GLN A C 1
ATOM 959 O O . GLN A 1 116 ? -11.618 1.294 3.581 1.00 97.44 116 GLN A O 1
ATOM 964 N N . LEU A 1 117 ? -10.161 -0.158 2.696 1.00 97.88 117 LEU A N 1
ATOM 965 C CA . LEU A 1 117 ? -10.211 -1.084 3.830 1.00 97.88 117 LEU A CA 1
ATOM 966 C C . LEU A 1 117 ? -9.611 -0.463 5.096 1.00 97.88 117 LEU A C 1
ATOM 968 O O . LEU A 1 117 ? -10.201 -0.599 6.169 1.00 97.88 117 LEU A O 1
ATOM 972 N N . CYS A 1 118 ? -8.494 0.259 4.971 1.00 96.88 118 CYS A N 1
ATOM 973 C CA . CYS A 1 118 ? -7.881 0.987 6.079 1.00 96.88 118 CYS A CA 1
ATOM 974 C C . CYS A 1 118 ? -8.831 2.063 6.636 1.00 96.88 118 CYS A C 1
ATOM 976 O O . CYS A 1 118 ? -9.097 2.098 7.840 1.00 96.88 118 CYS A O 1
ATOM 978 N N . LYS A 1 119 ? -9.455 2.870 5.767 1.00 96.62 119 LYS A N 1
ATOM 979 C CA . LYS A 1 119 ? -10.450 3.875 6.182 1.00 96.62 119 LYS A CA 1
ATOM 980 C C . LYS A 1 119 ? -11.626 3.261 6.931 1.00 96.62 119 LYS A C 1
ATOM 982 O O . LYS A 1 119 ? -12.017 3.757 7.986 1.00 96.62 119 LYS A O 1
ATOM 987 N N . ARG A 1 120 ? -12.185 2.165 6.412 1.00 96.81 120 ARG A N 1
ATOM 988 C CA . ARG A 1 120 ? -13.310 1.467 7.056 1.00 96.81 120 ARG A CA 1
ATOM 989 C C . ARG A 1 120 ? -12.921 0.859 8.400 1.00 96.81 120 ARG A C 1
ATOM 991 O O . ARG A 1 120 ? -13.726 0.893 9.326 1.00 96.81 120 ARG A O 1
ATOM 998 N N . TYR A 1 121 ? -11.697 0.346 8.527 1.00 97.06 121 TYR A N 1
ATOM 999 C CA . TYR A 1 121 ? -11.174 -0.118 9.808 1.00 97.06 121 TYR A CA 1
ATOM 1000 C C . TYR A 1 121 ? -11.193 1.001 10.858 1.00 97.06 121 TYR A C 1
ATOM 1002 O O . TYR A 1 121 ? -11.755 0.807 11.935 1.00 97.06 121 TYR A O 1
ATOM 1010 N N . TYR A 1 122 ? -10.637 2.172 10.540 1.00 95.69 122 TYR A N 1
ATOM 1011 C CA . TYR A 1 122 ? -10.561 3.276 11.496 1.00 95.69 122 TYR A CA 1
ATOM 1012 C C . TYR A 1 122 ? -11.908 3.942 11.768 1.00 95.69 122 TYR A C 1
ATOM 1014 O O . TYR A 1 122 ? -12.190 4.247 12.920 1.00 95.69 122 TYR A O 1
ATOM 1022 N N . ALA A 1 123 ? -12.791 4.054 10.773 1.00 94.56 123 ALA A N 1
ATOM 1023 C CA . ALA A 1 123 ? -14.156 4.532 10.993 1.00 94.56 123 ALA A CA 1
ATOM 1024 C C . ALA A 1 123 ? -14.906 3.685 12.043 1.00 94.56 123 ALA A C 1
ATOM 1026 O O . ALA A 1 123 ? -15.610 4.223 12.899 1.00 94.56 123 ALA A O 1
ATOM 1027 N N . GLU A 1 124 ? -14.721 2.362 12.021 1.00 93.75 124 GLU A N 1
ATOM 1028 C CA . GLU A 1 124 ? -15.295 1.446 13.014 1.00 93.75 124 GLU A CA 1
ATOM 1029 C C . GLU A 1 124 ? -14.643 1.555 14.394 1.00 93.75 124 GLU A C 1
ATOM 1031 O O . GLU A 1 124 ? -15.324 1.393 15.406 1.00 93.75 124 GLU A O 1
ATOM 1036 N N . VAL A 1 125 ? -13.326 1.761 14.452 1.00 91.81 125 VAL A N 1
ATOM 1037 C CA . VAL A 1 125 ? -12.597 1.929 15.720 1.00 91.81 125 VAL A CA 1
ATOM 1038 C C . VAL A 1 125 ? -13.003 3.244 16.385 1.00 91.81 125 VAL A C 1
ATOM 1040 O O . VAL A 1 125 ? -13.415 3.243 17.542 1.00 91.81 125 VAL A O 1
ATOM 1043 N N . ASP A 1 126 ? -12.996 4.339 15.629 1.00 90.19 126 ASP A N 1
ATOM 1044 C CA . ASP A 1 126 ? -13.317 5.677 16.125 1.00 90.19 126 ASP A CA 1
ATOM 1045 C C . ASP A 1 126 ? -14.783 5.786 16.572 1.00 90.19 126 ASP A C 1
ATOM 1047 O O . ASP A 1 126 ? -15.094 6.493 17.528 1.00 90.19 126 ASP A O 1
ATOM 1051 N N . SER A 1 127 ? -15.698 5.063 15.915 1.00 88.25 127 SER A N 1
ATOM 1052 C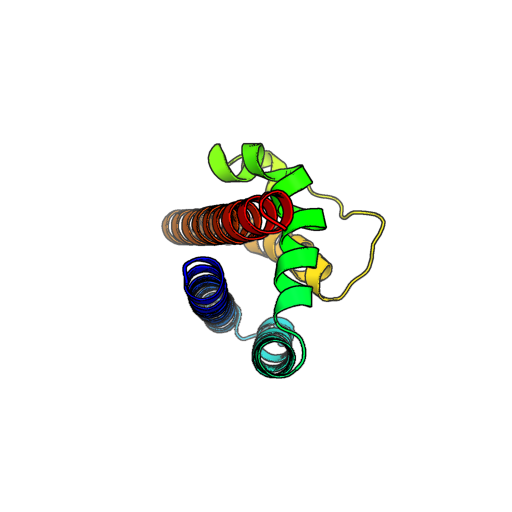 CA . SER A 1 127 ? -17.111 5.024 16.315 1.00 88.25 127 SER A CA 1
ATOM 1053 C C . SER A 1 127 ? -17.327 4.335 17.664 1.00 88.25 127 SER A C 1
ATOM 1055 O O . SER A 1 127 ? -18.219 4.733 18.407 1.00 88.25 127 SER A O 1
ATOM 1057 N N . LYS A 1 128 ? -16.517 3.325 18.006 1.00 83.38 128 LYS A N 1
ATOM 1058 C CA . LYS A 1 128 ? -16.606 2.638 19.305 1.00 83.38 128 LYS A CA 1
ATOM 1059 C C . LYS A 1 128 ? -16.028 3.478 20.434 1.00 83.38 128 LYS A C 1
ATOM 1061 O O . LYS A 1 128 ? -16.654 3.568 21.477 1.00 83.38 128 LYS A O 1
ATOM 1066 N N . ASN A 1 129 ? -14.909 4.155 20.184 1.00 79.00 129 ASN A N 1
ATOM 1067 C CA . ASN A 1 129 ? -14.257 5.009 21.179 1.00 79.00 129 ASN A CA 1
ATOM 1068 C C . ASN A 1 129 ? -15.111 6.227 21.586 1.00 79.00 129 ASN A C 1
ATOM 1070 O O . ASN A 1 129 ? -14.826 6.861 22.590 1.00 79.00 129 ASN A O 1
ATOM 1074 N N . LYS A 1 130 ? -16.134 6.592 20.799 1.00 72.75 130 LYS A N 1
ATOM 1075 C CA . LYS A 1 130 ? -17.102 7.656 21.131 1.00 72.75 130 LYS A CA 1
ATOM 1076 C C . LYS A 1 130 ? -18.281 7.175 21.987 1.00 72.75 130 LYS A C 1
ATOM 1078 O O . LYS A 1 130 ? -19.092 8.002 22.396 1.00 72.75 130 LYS A O 1
ATOM 1083 N N . LEU A 1 131 ? -18.431 5.863 22.165 1.00 62.00 131 LEU A N 1
ATOM 1084 C CA . LEU A 1 131 ? -19.527 5.232 22.911 1.00 62.00 131 LEU A CA 1
ATOM 1085 C C . LEU A 1 131 ? -19.092 4.746 24.306 1.00 62.00 131 LEU A C 1
ATOM 1087 O O . LEU A 1 131 ? -19.949 4.290 25.062 1.00 62.00 131 LEU A O 1
ATOM 1091 N N . GLU A 1 132 ? -17.798 4.834 24.620 1.00 53.47 132 GLU A N 1
ATOM 1092 C CA . GLU A 1 132 ? -17.184 4.559 25.931 1.00 53.47 132 GLU A CA 1
ATOM 1093 C C . GLU A 1 132 ? -16.887 5.870 26.670 1.00 53.47 132 GLU A C 1
ATOM 1095 O O . GLU A 1 132 ? -17.055 5.885 27.911 1.00 53.47 132 GLU A O 1
#

Foldseek 3Di:
DQLVVLLVVLLVLVLVLLVVVCVVCVVDCLSVVVNVVSVVCCVVPSVVVLVCCVVPPQVPCLVCLVVVVPVCLLPCPFDPDPDSVSVVSVVCNVCVVVDDPVRSVVVSVSSNSSSVSSVSSVVVVVVVVVVD

Radius of gyration: 14.99 Å; Cα contacts (8 Å, |Δi|>4): 82; chains: 1; bounding box: 34×25×45 Å

Mean predicted aligned error: 5.18 Å

Solvent-accessible surface area (backbone atoms only — not comparable to full-atom values): 7445 Å² total; per-residue (Å²): 119,64,39,64,53,28,50,53,50,35,53,53,54,50,53,53,50,39,50,51,49,25,70,75,38,72,90,45,63,63,36,56,52,47,52,53,50,50,62,49,37,58,74,76,46,50,62,55,59,52,49,50,44,39,66,71,37,41,77,72,40,44,66,47,46,71,70,61,42,59,65,57,52,71,64,59,81,77,70,100,62,92,42,82,76,53,50,50,60,56,48,46,36,69,50,55,80,76,53,51,72,70,53,50,53,51,51,45,50,50,54,39,51,47,46,52,32,49,51,53,23,48,56,46,50,56,57,51,68,74,76,111

Sequence (132 aa):
MGSVVYMRTFFKQLTEFVGQLEEMFPDDPDFAVFQTFLGLIQRTNPQMILATIREHVVDKYETQITDRDEAFILNYTGGEYDSEVMNIVSKLRTYWKTLSEPSKNAMWQYLHVLTQLCKRYYAEVDSKNKLE

Nearest PDB structures (foldseek):
  5bpz-assembly1_A  TM=2.586E-01  e=2.275E+00  Xenopus laevis
  6tnt-assembly1_O  TM=3.881E-01  e=7.025E+00  Homo sapiens
  7m5c-assembly4_G  TM=2.148E-01  e=3.139E+00  Homo sapiens
  5ohf-assembly2_C  TM=1.800E-01  e=8.708E+00  Anaeromyxobacter sp. Fw109-5